Protein AF-A0AAN8I8G7-F1 (afdb_monomer_lite)

Sequence (115 aa):
TDGCEEASLLVRFHEYWPFTSTVVIHYYVKDGQRISYDSHLVTADVEKWLEHDFKLKAEPGVHEVCVQMSGRPEIRHRVCRVVVDRMQCPFPQSSTSTSMVPAVICLVLLSFLLR

Radiu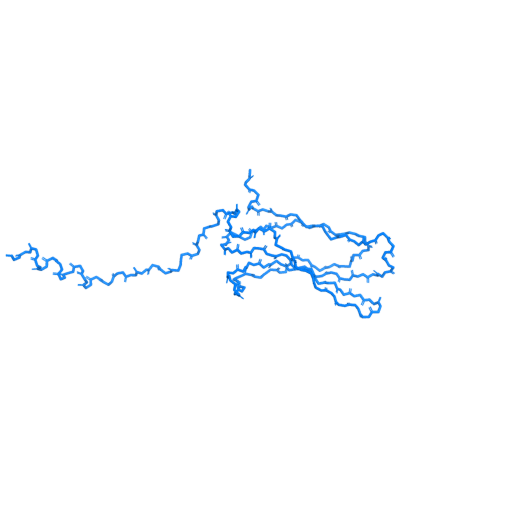s of gyration: 23.24 Å; chains: 1; bounding box: 60×26×70 Å

Organism: Trichostrongylus colubriformis (NCBI:txid6319)

Foldseek 3Di:
DLLQWKDKDKDFDDPPPPWFKWKWKKKFFDDPPDTPDIDTQDIDGDDGMDMGMDTHDLEAGFIKMKMWIATPVGDTDIDMDTPDHRPSDPRDYPDDDDPPPPCVVVVVVVVVVVD

pLDDT: mean 81.77, std 15.23, range [43.88, 97.44]

Secondary structure (DSSP, 8-state):
--S-SEEEEEEE--TT--S-EEEEEEEEEEETTEEEEEEEEEEEEESSEEEEEEEPPS-SSEEEEEEEEEETTTEEEEEEEEEE-TTTS-PPP---------THHHHHHHHHH--

Structure (mmCIF, N/CA/C/O backbone):
data_AF-A0AAN8I8G7-F1
#
_entry.id   AF-A0AAN8I8G7-F1
#
loop_
_atom_site.group_PDB
_atom_site.id
_atom_site.type_symbol
_atom_site.label_atom_id
_atom_site.label_alt_id
_atom_site.label_comp_id
_atom_site.label_asym_id
_atom_site.label_entity_id
_atom_site.label_seq_id
_atom_site.pdbx_PDB_ins_code
_atom_site.Cartn_x
_atom_site.Cartn_y
_atom_site.Cartn_z
_atom_site.occupancy
_atom_site.B_iso_or_equiv
_atom_site.auth_seq_id
_atom_site.auth_comp_id
_atom_site.auth_asym_id
_atom_site.auth_atom_id
_atom_site.pdbx_PDB_model_num
ATOM 1 N N . THR A 1 1 ? 7.952 -0.996 20.732 1.00 52.59 1 THR A N 1
ATOM 2 C CA . THR A 1 1 ? 6.874 -0.628 19.803 1.00 52.59 1 THR A CA 1
ATOM 3 C C . THR A 1 1 ? 6.142 -1.899 19.442 1.00 52.59 1 THR A C 1
ATOM 5 O O . THR A 1 1 ? 6.769 -2.929 19.247 1.00 52.59 1 THR A O 1
ATOM 8 N N . ASP A 1 2 ? 4.822 -1.860 19.474 1.00 66.75 2 ASP A N 1
ATOM 9 C CA . ASP A 1 2 ? 3.888 -2.956 19.179 1.00 66.75 2 ASP A CA 1
ATOM 10 C C . ASP A 1 2 ? 3.708 -3.214 17.668 1.00 66.75 2 ASP A C 1
ATOM 12 O O . ASP A 1 2 ? 2.926 -4.072 17.277 1.00 66.75 2 ASP A O 1
ATOM 16 N N . GLY A 1 3 ? 4.468 -2.513 16.815 1.00 74.31 3 GLY A N 1
ATOM 17 C CA . GLY A 1 3 ? 4.416 -2.668 15.356 1.00 74.31 3 GLY A CA 1
ATOM 18 C C . GLY A 1 3 ? 3.189 -2.017 14.712 1.00 74.31 3 GLY A C 1
ATOM 19 O O . GLY A 1 3 ? 2.884 -2.303 13.562 1.00 74.31 3 GLY A O 1
ATOM 20 N N . CYS A 1 4 ? 2.484 -1.150 15.447 1.00 85.81 4 CYS A N 1
ATOM 21 C CA . CYS A 1 4 ? 1.209 -0.558 15.035 1.00 85.81 4 CYS A CA 1
ATOM 22 C C . CYS A 1 4 ? 1.315 0.902 14.566 1.00 85.81 4 CYS A C 1
ATOM 24 O O . CYS A 1 4 ? 0.301 1.527 14.263 1.00 85.81 4 CYS A O 1
ATOM 26 N N . GLU A 1 5 ? 2.525 1.458 14.513 1.00 89.69 5 GLU A N 1
ATOM 27 C CA . GLU A 1 5 ? 2.768 2.861 14.149 1.00 89.69 5 GLU A CA 1
ATOM 28 C C . GLU A 1 5 ? 3.219 3.016 12.693 1.00 89.69 5 GLU A C 1
ATOM 30 O O . GLU A 1 5 ? 2.832 3.965 12.007 1.00 89.69 5 GLU A O 1
ATOM 35 N N . GLU A 1 6 ? 4.015 2.069 12.207 1.00 92.25 6 GLU A N 1
ATOM 36 C CA . GLU A 1 6 ? 4.654 2.114 10.898 1.00 92.25 6 GLU A CA 1
ATOM 37 C C . GLU A 1 6 ? 4.771 0.718 10.297 1.00 92.25 6 GLU A C 1
ATOM 39 O O . GLU A 1 6 ? 4.795 -0.289 11.007 1.00 92.25 6 GLU A O 1
ATOM 44 N N . ALA A 1 7 ? 4.833 0.674 8.973 1.00 92.00 7 ALA A N 1
ATOM 45 C CA . ALA A 1 7 ? 5.093 -0.532 8.215 1.00 92.00 7 ALA A CA 1
ATOM 46 C C . ALA A 1 7 ? 6.002 -0.207 7.027 1.00 92.00 7 ALA A C 1
ATOM 48 O O . ALA A 1 7 ? 5.922 0.871 6.433 1.00 92.00 7 ALA A O 1
ATOM 49 N N . SER A 1 8 ? 6.825 -1.184 6.663 1.00 91.81 8 SER A N 1
ATOM 50 C CA . SER A 1 8 ? 7.697 -1.129 5.493 1.00 91.81 8 SER A CA 1
ATOM 51 C C . SER A 1 8 ? 7.160 -2.064 4.421 1.00 91.81 8 SER A C 1
ATOM 53 O O . SER A 1 8 ? 6.741 -3.191 4.705 1.00 91.81 8 SER A O 1
ATOM 55 N N . LEU A 1 9 ? 7.179 -1.610 3.172 1.00 91.62 9 LEU A N 1
ATOM 56 C CA . LEU A 1 9 ? 6.838 -2.434 2.018 1.00 91.62 9 LEU A CA 1
ATOM 57 C C . LEU A 1 9 ? 8.052 -2.603 1.110 1.00 91.62 9 LEU A C 1
ATOM 59 O O . LEU A 1 9 ? 8.786 -1.650 0.866 1.00 91.62 9 LEU A O 1
ATOM 63 N N . LEU A 1 10 ? 8.212 -3.808 0.561 1.00 91.38 10 LEU A N 1
ATOM 64 C CA . LEU A 1 10 ? 9.203 -4.118 -0.463 1.00 91.38 10 LEU A CA 1
ATOM 65 C C . LEU A 1 10 ? 8.500 -4.699 -1.690 1.00 91.38 10 LEU A C 1
ATOM 67 O O . LEU A 1 10 ? 7.975 -5.814 -1.660 1.00 91.38 10 LEU A O 1
ATOM 71 N N . VAL A 1 11 ? 8.522 -3.955 -2.792 1.00 88.38 11 VAL A N 1
ATOM 72 C CA . VAL A 1 11 ? 8.134 -4.453 -4.112 1.00 88.38 11 VAL A CA 1
ATOM 73 C C . VAL A 1 11 ? 9.401 -4.875 -4.829 1.00 88.38 11 VAL A C 1
ATOM 75 O O . VAL A 1 11 ? 10.270 -4.049 -5.083 1.00 88.38 11 VAL A O 1
ATOM 78 N N . ARG A 1 12 ? 9.518 -6.159 -5.168 1.00 88.75 12 ARG A N 1
ATOM 79 C CA . ARG A 1 12 ? 10.674 -6.702 -5.885 1.00 88.75 12 ARG A CA 1
ATOM 80 C C . ARG A 1 12 ? 10.222 -7.395 -7.161 1.00 88.75 12 ARG A C 1
ATOM 82 O O . ARG A 1 12 ? 9.379 -8.290 -7.118 1.00 88.75 12 ARG A O 1
ATOM 89 N N . PHE A 1 13 ? 10.823 -7.005 -8.276 1.00 83.75 13 PHE A N 1
ATOM 90 C CA . PHE A 1 13 ? 10.669 -7.693 -9.548 1.00 83.75 13 PHE A CA 1
ATOM 91 C C . PHE A 1 13 ? 11.604 -8.893 -9.638 1.00 83.75 13 PHE A C 1
ATOM 93 O O . PHE A 1 13 ? 12.640 -8.965 -8.968 1.00 83.75 13 PHE A O 1
ATOM 100 N N . HIS A 1 14 ? 11.220 -9.859 -10.470 1.00 84.69 14 HIS A N 1
ATOM 101 C CA . HIS A 1 14 ? 12.097 -10.973 -10.801 1.00 84.69 14 HIS A CA 1
ATOM 102 C C . HIS A 1 14 ? 13.382 -10.442 -11.454 1.00 84.69 14 HIS A C 1
ATOM 104 O O . HIS A 1 14 ? 13.332 -9.475 -12.207 1.00 84.69 14 HIS A O 1
ATOM 110 N N . GLU A 1 15 ? 14.526 -11.082 -11.205 1.00 81.06 15 GLU A N 1
ATOM 111 C CA . GLU A 1 15 ? 15.836 -10.612 -11.691 1.00 81.06 15 GLU A CA 1
ATOM 112 C C . GLU A 1 15 ? 15.897 -10.446 -13.219 1.00 81.06 15 GLU A C 1
ATOM 114 O O . GLU A 1 15 ? 16.557 -9.547 -13.729 1.00 81.06 15 GLU A O 1
ATOM 119 N N . TYR A 1 16 ? 15.152 -11.283 -13.939 1.00 82.44 16 TYR A N 1
ATOM 120 C CA . TYR A 1 16 ? 15.047 -11.266 -15.401 1.00 82.44 16 TYR A CA 1
ATOM 121 C C . TYR A 1 16 ? 13.832 -10.498 -15.933 1.00 82.44 16 TYR A C 1
ATOM 123 O O . TYR A 1 16 ? 13.420 -10.740 -17.065 1.00 82.44 16 TYR A O 1
ATOM 131 N N . TRP A 1 17 ? 13.202 -9.635 -15.131 1.00 81.75 17 TRP A N 1
ATOM 132 C CA . TRP A 1 17 ? 12.053 -8.853 -15.581 1.00 81.75 17 TRP A CA 1
ATOM 133 C C . TRP A 1 17 ? 12.486 -7.865 -16.679 1.00 81.75 17 TRP A C 1
ATOM 135 O O . TRP A 1 17 ? 13.270 -6.958 -16.404 1.00 81.75 17 TRP A O 1
ATOM 145 N N . PRO A 1 18 ? 12.021 -8.028 -17.932 1.00 76.12 18 PRO A N 1
ATOM 146 C CA . PRO A 1 18 ? 12.617 -7.327 -19.068 1.00 76.12 18 PRO A CA 1
ATOM 147 C C . PRO A 1 18 ? 11.958 -5.970 -19.358 1.00 76.12 18 PRO A C 1
ATOM 149 O O . PRO A 1 18 ? 12.341 -5.302 -20.316 1.00 76.12 18 PRO A O 1
ATOM 152 N N . PHE A 1 19 ? 10.945 -5.570 -18.580 1.00 78.75 19 PHE A N 1
ATOM 153 C CA . PHE A 1 19 ? 10.105 -4.408 -18.868 1.00 78.75 19 PHE A CA 1
ATOM 154 C C . PHE A 1 19 ? 10.209 -3.343 -17.776 1.00 78.75 19 PHE A C 1
ATOM 156 O O . PHE A 1 19 ? 10.042 -3.638 -16.595 1.00 78.75 19 PHE A O 1
ATOM 163 N N . THR A 1 20 ? 10.353 -2.075 -18.161 1.00 79.25 20 THR A N 1
ATOM 164 C CA . THR A 1 20 ? 10.096 -0.965 -17.234 1.00 79.25 20 THR A CA 1
ATOM 165 C C . THR A 1 20 ? 8.637 -1.024 -16.793 1.00 79.25 20 THR A C 1
ATOM 167 O O . THR A 1 20 ? 7.731 -1.134 -17.624 1.00 79.25 20 THR A O 1
ATOM 170 N N . SER A 1 21 ? 8.406 -1.012 -15.483 1.00 87.81 21 SER A N 1
ATOM 171 C CA . SER A 1 21 ? 7.070 -1.123 -14.903 1.00 87.81 21 SER A CA 1
ATOM 172 C C . SER A 1 21 ? 6.810 0.032 -13.958 1.00 87.81 21 SER A C 1
ATOM 174 O O . SER A 1 21 ? 7.593 0.290 -13.048 1.00 87.81 21 SER A O 1
ATOM 176 N N . THR A 1 22 ? 5.688 0.705 -14.164 1.00 91.94 22 THR A N 1
ATOM 177 C CA . THR A 1 22 ? 5.186 1.721 -13.249 1.00 91.94 22 THR A CA 1
ATOM 178 C C . THR A 1 22 ? 4.350 1.025 -12.189 1.00 91.94 22 THR A C 1
ATOM 180 O O . THR A 1 22 ? 3.390 0.317 -12.512 1.00 91.94 22 THR A O 1
ATOM 183 N N . VAL A 1 23 ? 4.696 1.226 -10.923 1.00 93.38 23 VAL A N 1
ATOM 184 C CA . VAL A 1 23 ? 3.909 0.759 -9.784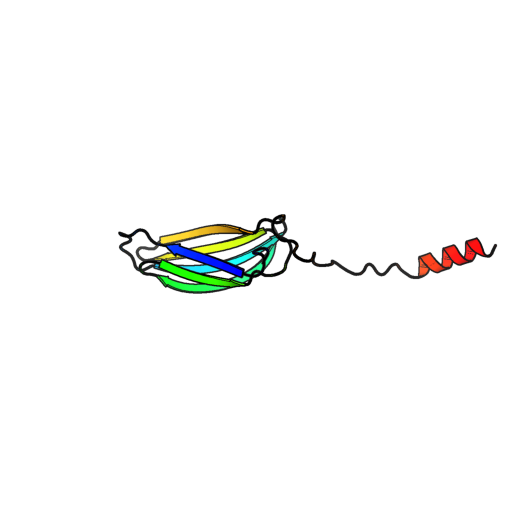 1.00 93.38 23 VAL A CA 1
ATOM 185 C C . VAL A 1 23 ? 3.210 1.932 -9.118 1.00 93.38 23 VAL A C 1
ATOM 187 O O . VAL A 1 23 ? 3.788 3.002 -8.940 1.00 93.38 23 VAL A O 1
ATOM 190 N N . VAL A 1 24 ? 1.959 1.710 -8.739 1.00 95.31 24 VAL A N 1
ATOM 191 C CA . VAL A 1 24 ? 1.144 2.622 -7.941 1.00 95.31 24 VAL A CA 1
ATOM 192 C C . VAL A 1 24 ? 0.722 1.867 -6.695 1.00 95.31 24 VAL A C 1
ATOM 194 O O . VAL A 1 24 ? 0.156 0.778 -6.793 1.00 95.31 24 VAL A O 1
ATOM 197 N N . ILE A 1 25 ? 1.007 2.421 -5.524 1.00 96.31 25 ILE A N 1
ATOM 198 C CA . ILE A 1 25 ? 0.753 1.763 -4.246 1.00 96.31 25 ILE A CA 1
ATOM 199 C C . ILE A 1 25 ? -0.261 2.573 -3.455 1.00 96.31 25 ILE A C 1
ATOM 201 O O . ILE A 1 25 ? -0.090 3.774 -3.248 1.00 96.31 25 ILE A O 1
ATOM 205 N N . HIS A 1 26 ? -1.305 1.887 -3.002 1.00 97.44 26 HIS A N 1
ATOM 206 C CA . HIS A 1 26 ? -2.331 2.429 -2.124 1.00 97.44 26 HIS A CA 1
ATOM 207 C C . HIS A 1 26 ? -2.389 1.649 -0.820 1.00 97.44 26 HIS A C 1
ATOM 209 O O . HIS A 1 26 ? -2.253 0.425 -0.807 1.00 97.44 26 HIS A O 1
ATOM 215 N N . TYR A 1 27 ? -2.662 2.369 0.254 1.00 97.38 27 TYR A N 1
ATOM 216 C CA . TYR A 1 27 ? -2.950 1.842 1.572 1.00 97.38 27 TYR A CA 1
ATOM 217 C C . TYR A 1 27 ? -4.422 2.076 1.909 1.00 97.38 27 TYR A C 1
ATOM 219 O O . TYR A 1 27 ? -4.947 3.175 1.738 1.00 97.38 27 TYR A O 1
ATOM 227 N N . TYR A 1 28 ? -5.080 1.029 2.395 1.00 96.94 28 TYR A N 1
ATOM 228 C CA . TYR A 1 28 ? -6.484 1.026 2.765 1.00 96.94 28 TYR A CA 1
ATOM 229 C C . TYR A 1 28 ? -6.672 0.542 4.197 1.00 96.94 28 TYR A C 1
ATOM 231 O O . TYR A 1 28 ? -6.015 -0.404 4.631 1.00 96.94 28 TYR A O 1
ATOM 239 N N . VAL A 1 29 ? -7.662 1.111 4.882 1.00 95.44 29 VAL A N 1
ATOM 240 C CA . VAL A 1 29 ? -8.267 0.497 6.071 1.00 95.44 29 VAL A CA 1
ATOM 241 C C . VAL A 1 29 ? -9.689 0.091 5.718 1.00 95.44 29 VAL A C 1
ATOM 243 O O . VAL A 1 29 ? -10.456 0.879 5.154 1.00 95.44 29 VAL A O 1
ATOM 246 N N . LYS A 1 30 ? -10.030 -1.165 6.002 1.00 94.69 30 LYS A N 1
ATOM 247 C CA . LYS A 1 30 ? -11.341 -1.751 5.728 1.00 94.69 30 LYS A CA 1
ATOM 248 C C . LYS A 1 30 ? -12.024 -2.181 7.017 1.00 94.69 30 LYS A C 1
ATOM 250 O O . LYS A 1 30 ? -11.445 -2.914 7.813 1.00 94.69 30 LYS A O 1
ATOM 255 N N . ASP A 1 31 ? -13.292 -1.819 7.168 1.00 89.88 31 ASP A N 1
ATOM 256 C CA . ASP A 1 31 ? -14.182 -2.401 8.172 1.00 89.88 31 ASP A CA 1
ATOM 257 C C . ASP A 1 31 ? -15.271 -3.214 7.462 1.00 89.88 31 ASP A C 1
ATOM 259 O O . ASP A 1 31 ? -16.179 -2.676 6.818 1.00 89.88 31 ASP A O 1
ATOM 263 N N . GLY A 1 32 ? -15.118 -4.539 7.490 1.00 87.25 32 GLY A N 1
ATOM 264 C CA . GLY A 1 32 ? -15.925 -5.450 6.681 1.00 87.25 32 GLY A CA 1
ATOM 265 C C . GLY A 1 32 ? -15.711 -5.205 5.185 1.00 87.25 32 GLY A C 1
ATOM 266 O O . GLY A 1 32 ? -14.602 -5.349 4.677 1.00 87.25 32 GLY A O 1
ATOM 267 N N . GLN A 1 33 ? -16.779 -4.840 4.470 1.00 89.00 33 GLN A N 1
ATOM 268 C CA . GLN A 1 33 ? -16.716 -4.526 3.034 1.00 89.00 33 GLN A CA 1
ATOM 269 C C . GLN A 1 33 ? -16.487 -3.037 2.737 1.00 89.00 33 GLN A C 1
ATOM 271 O O . GLN A 1 33 ? -16.298 -2.666 1.578 1.00 89.00 33 GLN A O 1
ATOM 276 N N . ARG A 1 34 ? -16.507 -2.168 3.756 1.00 93.31 34 ARG A N 1
ATOM 277 C CA . ARG A 1 34 ? -16.376 -0.721 3.575 1.00 93.31 34 ARG A CA 1
ATOM 278 C C . ARG A 1 34 ? -14.919 -0.298 3.716 1.00 93.31 34 ARG A C 1
ATOM 280 O O . ARG A 1 34 ? -14.276 -0.626 4.706 1.00 93.31 34 ARG A O 1
ATOM 287 N N . ILE A 1 35 ? -14.428 0.492 2.765 1.00 94.56 35 ILE A N 1
ATOM 288 C CA . ILE A 1 35 ? -13.161 1.216 2.909 1.00 94.56 35 ILE A CA 1
ATOM 289 C C . ILE A 1 35 ? -13.425 2.421 3.823 1.00 94.56 35 ILE A C 1
ATOM 291 O O . ILE A 1 35 ? -14.226 3.294 3.478 1.00 94.56 35 ILE A O 1
ATOM 295 N N . SER A 1 36 ? -12.818 2.442 5.009 1.00 93.81 36 SER A N 1
ATOM 296 C CA . SER A 1 36 ? -12.893 3.575 5.942 1.00 93.81 36 SER A CA 1
ATOM 297 C C . SER A 1 36 ? -11.827 4.627 5.648 1.00 93.81 36 SER A C 1
ATOM 299 O O . SER A 1 36 ? -12.086 5.810 5.853 1.00 93.81 36 SER A O 1
ATOM 301 N N . TYR A 1 37 ? -10.681 4.200 5.111 1.00 95.31 37 TYR A N 1
ATOM 302 C CA . TYR A 1 37 ? -9.540 5.049 4.786 1.00 95.31 37 TYR A CA 1
ATOM 303 C C . TYR A 1 37 ? -8.848 4.581 3.498 1.00 95.31 37 TYR A C 1
ATOM 305 O O . TYR A 1 37 ? -8.733 3.377 3.262 1.00 95.31 37 TYR A O 1
ATOM 313 N N . ASP A 1 38 ? -8.380 5.536 2.691 1.00 96.44 38 ASP A N 1
ATOM 314 C CA . ASP A 1 38 ? -7.588 5.338 1.469 1.00 96.44 38 ASP A CA 1
ATOM 315 C C . ASP A 1 38 ? -6.481 6.395 1.429 1.00 96.44 38 ASP A C 1
ATOM 317 O O . ASP A 1 38 ? -6.735 7.587 1.628 1.00 96.44 38 ASP A O 1
ATOM 321 N N . SER A 1 39 ? -5.254 5.953 1.179 1.00 97.06 39 SER A N 1
ATOM 322 C CA . SER A 1 39 ? -4.100 6.810 0.977 1.00 97.06 39 SER A CA 1
ATOM 323 C C . SER A 1 39 ? -3.248 6.296 -0.174 1.00 97.06 39 SER A C 1
ATOM 325 O O . SER A 1 39 ? -2.833 5.137 -0.203 1.00 97.06 39 SER A O 1
ATOM 327 N N . HIS A 1 40 ? -2.952 7.186 -1.117 1.00 96.94 40 HIS A N 1
ATOM 328 C CA . HIS A 1 40 ? -1.893 6.964 -2.093 1.00 96.94 40 HIS A CA 1
ATOM 329 C C . HIS A 1 40 ? -0.535 7.091 -1.394 1.00 96.94 40 HIS A C 1
ATOM 331 O O . HIS A 1 40 ? -0.275 8.100 -0.740 1.00 96.94 40 HIS A O 1
ATOM 337 N N . LEU A 1 41 ? 0.305 6.063 -1.522 1.00 95.94 41 LEU A N 1
ATOM 338 C CA . LEU A 1 41 ? 1.634 6.035 -0.911 1.00 95.94 41 LEU A CA 1
ATOM 339 C C . LEU A 1 41 ? 2.711 6.478 -1.901 1.00 95.94 41 LEU A C 1
ATOM 341 O O . LEU A 1 41 ? 3.497 7.380 -1.623 1.00 95.94 41 LEU A O 1
ATOM 345 N N . VAL A 1 42 ? 2.760 5.834 -3.070 1.00 94.75 42 VAL A N 1
ATOM 346 C CA . VAL A 1 42 ? 3.825 6.070 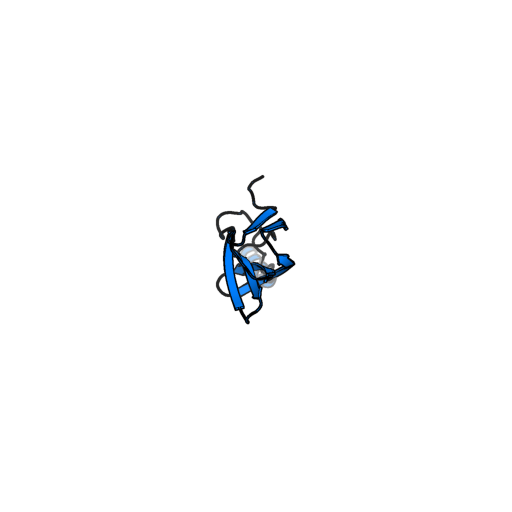-4.049 1.00 94.75 42 VAL A CA 1
ATOM 347 C C . VAL A 1 42 ? 3.377 5.719 -5.464 1.00 94.75 42 VAL A C 1
ATOM 349 O O . VAL A 1 42 ? 2.612 4.778 -5.684 1.00 94.75 42 VAL A O 1
ATOM 352 N N . THR A 1 43 ? 3.885 6.483 -6.429 1.00 94.50 43 THR A N 1
ATOM 353 C CA . THR A 1 43 ? 3.900 6.134 -7.851 1.00 94.50 43 THR A CA 1
ATOM 354 C C . THR A 1 43 ? 5.342 6.215 -8.321 1.00 94.50 43 THR A C 1
ATOM 356 O O . THR A 1 43 ? 5.961 7.268 -8.180 1.00 94.50 43 THR A O 1
ATOM 359 N N . ALA A 1 44 ? 5.882 5.125 -8.859 1.00 91.44 44 ALA A N 1
ATOM 360 C CA . ALA A 1 44 ? 7.268 5.086 -9.309 1.00 91.44 44 ALA A CA 1
ATOM 361 C C . ALA A 1 44 ? 7.456 4.124 -10.481 1.00 91.44 44 ALA A C 1
ATOM 363 O O . ALA A 1 44 ? 6.804 3.081 -10.552 1.00 91.44 44 ALA A O 1
ATOM 364 N N . ASP A 1 45 ? 8.395 4.456 -11.362 1.00 89.06 45 ASP A N 1
ATOM 365 C CA . ASP A 1 45 ? 8.956 3.500 -12.309 1.00 89.06 45 ASP A CA 1
ATOM 366 C C . ASP A 1 45 ? 10.020 2.672 -11.592 1.00 89.06 45 ASP A C 1
ATOM 368 O O . ASP A 1 45 ? 10.925 3.211 -10.955 1.00 89.06 45 ASP A O 1
ATOM 372 N N . VAL A 1 46 ? 9.887 1.350 -11.655 1.00 83.31 46 VAL A N 1
ATOM 373 C CA . VAL A 1 46 ? 10.725 0.428 -10.891 1.00 83.31 46 VAL A CA 1
ATOM 374 C C . VAL A 1 46 ? 11.407 -0.540 -11.840 1.00 83.31 46 VAL A C 1
ATOM 376 O O . VAL A 1 46 ? 10.759 -1.266 -12.592 1.00 83.31 46 VAL A O 1
ATOM 379 N N . GLU A 1 47 ? 12.736 -0.564 -11.771 1.00 74.94 47 GLU A N 1
ATOM 380 C CA . GLU A 1 47 ? 13.558 -1.475 -12.571 1.00 74.94 47 GLU A CA 1
ATOM 381 C C . GLU A 1 47 ? 13.865 -2.786 -11.839 1.00 74.94 47 GLU A C 1
ATOM 383 O O . GLU A 1 47 ? 13.922 -3.843 -12.459 1.00 74.94 47 GLU A O 1
ATOM 388 N N . LYS A 1 48 ? 14.068 -2.739 -10.514 1.00 77.81 48 LYS A N 1
ATOM 389 C CA . LYS A 1 48 ? 14.452 -3.918 -9.715 1.00 77.81 48 LYS A CA 1
ATOM 390 C C . LYS A 1 48 ? 13.627 -4.055 -8.448 1.00 77.81 48 LYS A C 1
ATOM 392 O O . LYS A 1 48 ? 12.958 -5.069 -8.248 1.00 77.81 48 LYS A O 1
ATOM 397 N N . TRP A 1 49 ? 13.680 -3.050 -7.584 1.00 86.62 49 TRP A N 1
ATOM 398 C CA . TRP A 1 49 ? 12.929 -3.040 -6.340 1.00 86.62 49 TRP A CA 1
ATOM 399 C C . TRP A 1 49 ? 12.580 -1.616 -5.916 1.00 86.62 49 TRP A C 1
ATOM 401 O O . TRP A 1 49 ? 13.233 -0.660 -6.328 1.00 86.62 49 TRP A O 1
ATOM 411 N N . LEU A 1 50 ? 11.531 -1.510 -5.111 1.00 90.19 50 LEU A N 1
ATOM 412 C CA . LEU A 1 50 ? 11.067 -0.295 -4.464 1.00 90.19 50 LEU A CA 1
ATOM 413 C C . LEU A 1 50 ? 10.777 -0.629 -3.006 1.00 90.19 50 LEU A C 1
ATOM 415 O O . LEU A 1 50 ? 9.982 -1.528 -2.725 1.00 90.19 50 LEU A O 1
ATOM 419 N N . GLU A 1 51 ? 11.412 0.103 -2.104 1.00 93.44 51 GLU A N 1
ATOM 420 C CA . GLU A 1 51 ? 11.125 0.072 -0.675 1.00 93.44 51 GLU A CA 1
ATOM 421 C C . GLU A 1 51 ? 10.476 1.387 -0.270 1.00 93.44 51 GLU A C 1
ATOM 423 O O . GLU A 1 51 ? 10.828 2.452 -0.786 1.00 93.44 51 GLU A O 1
ATOM 428 N N . HIS A 1 52 ? 9.487 1.304 0.611 1.00 93.62 52 HIS A N 1
ATOM 429 C CA . HIS A 1 52 ? 8.787 2.478 1.096 1.00 93.62 52 HIS A CA 1
ATOM 430 C C . HIS A 1 52 ? 8.262 2.248 2.511 1.00 93.62 52 HIS A C 1
ATOM 432 O O . HIS A 1 52 ? 7.528 1.290 2.768 1.00 93.62 52 HIS A O 1
ATOM 438 N N . ASP A 1 53 ? 8.609 3.163 3.406 1.00 94.50 53 ASP A N 1
ATOM 439 C CA . ASP A 1 53 ? 8.093 3.196 4.767 1.00 94.50 53 ASP A CA 1
ATOM 440 C C . ASP A 1 53 ? 6.891 4.130 4.837 1.00 94.50 53 ASP A C 1
ATOM 442 O O . ASP A 1 53 ? 6.895 5.226 4.269 1.00 94.50 53 ASP A O 1
ATOM 446 N N . PHE A 1 54 ? 5.857 3.709 5.554 1.00 94.44 54 PHE A N 1
ATOM 447 C CA . PHE A 1 54 ? 4.656 4.508 5.738 1.00 94.44 54 PHE A CA 1
ATOM 448 C C . PHE A 1 54 ? 4.076 4.321 7.136 1.00 94.44 54 PHE A C 1
ATOM 450 O O . PHE A 1 54 ? 4.278 3.307 7.804 1.00 94.44 54 PHE A O 1
ATOM 457 N N . LYS A 1 55 ? 3.329 5.332 7.582 1.00 94.06 55 LYS A N 1
ATOM 458 C CA . LYS A 1 55 ? 2.663 5.306 8.884 1.00 94.06 55 LYS A CA 1
ATOM 459 C C . LYS A 1 55 ? 1.317 4.611 8.779 1.00 94.06 55 LYS A C 1
ATOM 461 O O . LYS A 1 55 ? 0.532 4.906 7.877 1.00 94.06 55 LYS A O 1
ATOM 466 N N . LEU A 1 56 ? 1.033 3.747 9.744 1.00 93.62 56 LEU A N 1
ATOM 467 C CA . LEU A 1 56 ? -0.271 3.120 9.874 1.00 93.62 56 LEU A CA 1
ATOM 468 C C . LEU A 1 56 ? -1.270 4.135 10.430 1.00 93.62 56 LEU A C 1
ATOM 470 O O . LEU A 1 56 ? -0.990 4.901 11.356 1.00 93.62 56 LEU A O 1
ATOM 474 N N . LYS A 1 57 ? -2.468 4.157 9.853 1.00 93.06 57 LYS A N 1
ATOM 475 C CA . LYS A 1 57 ? -3.560 4.979 10.360 1.00 93.06 57 LYS A CA 1
ATOM 476 C C . LYS A 1 57 ? -4.106 4.329 11.626 1.00 93.06 57 LYS A C 1
ATOM 478 O O . LYS A 1 57 ? -4.510 3.179 11.582 1.00 93.06 57 LYS A O 1
ATOM 483 N N . ALA A 1 58 ? -4.191 5.063 12.734 1.00 90.06 58 ALA A N 1
ATOM 484 C CA . ALA A 1 58 ? -4.740 4.545 13.990 1.00 90.06 58 ALA A CA 1
ATOM 485 C C . ALA A 1 58 ? -6.277 4.373 13.951 1.00 90.06 58 ALA A C 1
ATOM 487 O O . ALA A 1 58 ? -7.007 5.044 14.677 1.00 90.06 58 ALA A O 1
ATOM 488 N N . GLU A 1 59 ? -6.766 3.503 13.070 1.00 89.19 59 GLU A N 1
ATOM 489 C CA . GLU A 1 59 ? -8.175 3.179 12.865 1.00 89.19 59 GLU A CA 1
ATOM 490 C C . GLU A 1 59 ? -8.401 1.662 12.953 1.00 89.19 59 GLU A C 1
ATOM 492 O O . GLU A 1 59 ? -7.577 0.878 12.466 1.00 89.19 59 GLU A O 1
ATOM 497 N N . PRO A 1 60 ? -9.519 1.225 13.561 1.00 88.56 60 PRO A N 1
ATOM 498 C CA . PRO A 1 60 ? -9.855 -0.185 13.649 1.00 88.56 60 PRO A CA 1
ATOM 499 C C . PRO A 1 60 ? -10.228 -0.718 12.262 1.00 88.56 60 PRO A C 1
ATOM 501 O O . PRO A 1 60 ? -10.957 -0.076 11.509 1.00 88.56 60 PRO A O 1
ATOM 504 N N . GLY A 1 61 ? -9.775 -1.927 11.944 1.00 90.75 61 GLY A N 1
ATOM 505 C CA . GLY A 1 61 ? -10.092 -2.575 10.676 1.00 90.75 61 GLY A CA 1
ATOM 506 C C . GLY A 1 61 ? -8.970 -3.478 10.193 1.00 90.75 61 GLY A C 1
ATOM 507 O O . GLY A 1 61 ? -7.976 -3.682 10.884 1.00 90.75 61 GLY A O 1
ATOM 508 N N . VAL A 1 62 ? -9.148 -4.015 8.992 1.00 93.62 62 VAL A N 1
ATOM 509 C CA . VAL A 1 62 ? -8.103 -4.719 8.252 1.00 93.62 62 VAL A CA 1
ATOM 510 C C . VAL A 1 62 ? -7.336 -3.689 7.439 1.00 93.62 62 VAL A C 1
ATOM 512 O O . VAL A 1 62 ? -7.917 -2.951 6.642 1.00 93.62 62 VAL A O 1
ATOM 515 N N . HIS A 1 63 ? -6.031 -3.632 7.654 1.00 94.81 63 HIS A N 1
ATOM 516 C CA . HIS A 1 63 ? -5.134 -2.730 6.950 1.00 94.81 63 HIS A CA 1
ATOM 517 C C . HIS A 1 63 ? -4.522 -3.474 5.776 1.00 94.81 63 HIS A C 1
ATOM 519 O O . HIS A 1 63 ? -3.867 -4.502 5.953 1.00 94.81 63 HIS A O 1
ATOM 525 N N . GLU A 1 64 ? -4.727 -2.957 4.572 1.00 95.81 64 GLU A N 1
ATOM 526 C CA . GLU A 1 64 ? -4.265 -3.578 3.337 1.00 95.81 64 GLU A CA 1
ATOM 527 C C . GLU A 1 64 ? -3.428 -2.610 2.514 1.00 95.81 64 GLU A C 1
ATOM 529 O O . GLU A 1 64 ? -3.781 -1.447 2.343 1.00 95.81 64 GLU A O 1
ATOM 534 N N . VAL A 1 65 ? -2.355 -3.124 1.922 1.00 96.69 65 VAL A N 1
ATOM 535 C CA . VAL A 1 65 ? -1.595 -2.429 0.885 1.00 96.69 65 VAL A CA 1
ATOM 536 C C . VAL A 1 65 ? -1.892 -3.096 -0.446 1.00 96.69 65 VAL A C 1
ATOM 538 O O . VAL A 1 65 ? -1.740 -4.310 -0.592 1.00 96.69 65 VAL A O 1
ATOM 541 N N . CYS A 1 66 ? -2.308 -2.307 -1.429 1.00 95.50 66 CYS A N 1
ATOM 542 C CA . CYS A 1 66 ? -2.505 -2.747 -2.799 1.00 95.50 66 CYS A CA 1
ATOM 543 C C . CYS A 1 66 ? -1.468 -2.110 -3.715 1.00 95.50 66 CYS A C 1
ATOM 545 O O . CYS A 1 66 ? -1.342 -0.891 -3.773 1.00 95.50 66 CYS A O 1
ATOM 547 N N . VAL A 1 67 ? -0.795 -2.946 -4.495 1.00 94.69 67 VAL A N 1
ATOM 548 C CA . VAL A 1 67 ? 0.135 -2.539 -5.543 1.00 94.69 67 VAL A CA 1
ATOM 549 C C . VAL A 1 67 ? -0.531 -2.783 -6.887 1.00 94.69 67 VAL A C 1
ATOM 551 O O . VAL A 1 67 ? -0.952 -3.901 -7.188 1.00 94.69 67 VAL A O 1
ATOM 554 N N . GLN A 1 68 ? -0.625 -1.737 -7.696 1.00 94.25 68 GLN A N 1
ATOM 555 C CA . GLN A 1 68 ? -1.025 -1.803 -9.090 1.00 94.25 68 GLN A CA 1
ATOM 556 C C . GLN A 1 68 ? 0.210 -1.613 -9.965 1.00 94.25 68 GLN A C 1
ATOM 558 O O . GLN A 1 68 ? 0.831 -0.557 -9.951 1.00 94.25 68 GLN A O 1
ATOM 563 N N . MET A 1 69 ? 0.552 -2.635 -10.737 1.00 91.06 69 MET A N 1
ATOM 564 C CA . MET A 1 69 ? 1.619 -2.594 -11.725 1.00 91.06 69 MET A CA 1
ATOM 565 C C . MET A 1 69 ? 1.029 -2.350 -13.112 1.00 91.06 69 MET A C 1
ATOM 567 O O . MET A 1 69 ? 0.076 -3.026 -13.513 1.00 91.06 69 MET A O 1
ATOM 571 N N . SER A 1 70 ? 1.650 -1.436 -13.853 1.00 90.12 70 SER A N 1
ATOM 572 C CA . SER A 1 70 ? 1.421 -1.232 -15.279 1.00 90.12 70 SER A CA 1
ATOM 573 C C . SER A 1 70 ? 2.728 -1.235 -16.071 1.00 90.12 70 SER A C 1
ATOM 575 O O . SER A 1 70 ? 3.739 -0.736 -15.588 1.00 90.12 70 SER A O 1
ATOM 577 N N . GLY A 1 71 ? 2.726 -1.804 -17.277 1.00 83.06 71 GLY A N 1
ATOM 578 C CA . GLY A 1 71 ? 3.916 -1.893 -18.131 1.00 83.06 71 GLY A CA 1
ATOM 579 C C . GLY A 1 71 ? 3.572 -2.018 -19.615 1.00 83.06 71 GLY A C 1
ATOM 580 O O . GLY A 1 71 ? 2.395 -2.105 -19.975 1.00 83.06 71 GLY A O 1
ATOM 581 N N . ARG A 1 72 ? 4.602 -2.001 -20.475 1.00 77.44 72 ARG A N 1
ATOM 582 C CA . ARG A 1 72 ? 4.491 -2.248 -21.926 1.00 77.44 72 ARG A CA 1
ATOM 583 C C . ARG A 1 72 ? 5.149 -3.590 -22.297 1.00 77.44 72 ARG A C 1
ATOM 585 O O . ARG A 1 72 ? 6.280 -3.793 -21.862 1.00 77.44 72 ARG A O 1
ATOM 592 N N . PRO A 1 73 ? 4.529 -4.453 -23.137 1.00 73.06 73 PRO A N 1
ATOM 593 C CA . PRO A 1 73 ? 3.163 -4.361 -23.689 1.00 73.06 73 PRO A CA 1
ATOM 594 C C . PRO A 1 73 ? 2.114 -4.322 -22.569 1.00 73.06 73 PRO A C 1
ATOM 596 O O . PRO A 1 73 ? 2.468 -4.619 -21.438 1.00 73.06 73 PRO A O 1
ATOM 599 N N . GLU A 1 74 ? 0.881 -3.881 -22.849 1.00 78.75 74 GLU A N 1
ATOM 600 C CA . GLU A 1 74 ? -0.106 -3.532 -21.811 1.00 78.75 74 GLU A CA 1
ATOM 601 C C . GLU A 1 74 ? -0.311 -4.661 -20.787 1.00 78.75 74 GLU A C 1
ATOM 603 O O . GLU A 1 74 ? -1.042 -5.622 -21.009 1.00 78.75 74 GLU A O 1
ATOM 608 N N . ILE A 1 75 ? 0.351 -4.515 -19.642 1.00 76.69 75 ILE A N 1
ATOM 609 C CA . ILE A 1 75 ? 0.217 -5.382 -18.479 1.00 76.69 75 ILE A CA 1
ATOM 610 C C . ILE A 1 75 ? -0.461 -4.539 -17.410 1.00 76.69 75 ILE A C 1
ATOM 612 O O . ILE A 1 75 ? -0.014 -3.428 -17.134 1.00 76.69 75 ILE A O 1
ATOM 616 N N . ARG A 1 76 ? -1.536 -5.052 -16.809 1.00 85.50 76 ARG A N 1
ATOM 617 C CA . ARG A 1 76 ? -2.184 -4.453 -15.638 1.00 85.50 76 ARG A CA 1
ATOM 618 C C . ARG A 1 76 ? -2.439 -5.540 -14.613 1.00 85.50 76 ARG A C 1
ATOM 620 O O . ARG A 1 76 ? -3.277 -6.412 -14.822 1.00 85.50 76 ARG A O 1
ATOM 627 N N . HIS A 1 77 ? -1.732 -5.467 -13.496 1.00 88.31 77 HIS A N 1
ATOM 628 C CA . HIS A 1 77 ? -1.925 -6.388 -12.384 1.00 88.31 77 HIS A CA 1
ATOM 629 C C . HIS A 1 77 ? -2.098 -5.615 -11.092 1.00 88.31 77 HIS A C 1
ATOM 631 O O . HIS A 1 77 ? -1.381 -4.653 -10.835 1.00 88.31 77 HIS A O 1
ATOM 637 N N . ARG A 1 78 ? -3.051 -6.055 -10.273 1.00 92.31 78 ARG A N 1
ATOM 638 C CA . ARG A 1 78 ? -3.268 -5.526 -8.932 1.00 92.31 78 ARG A CA 1
ATOM 639 C C . ARG A 1 78 ? -3.137 -6.661 -7.933 1.00 92.31 78 ARG A C 1
ATOM 641 O O . ARG A 1 78 ? -3.799 -7.685 -8.077 1.00 92.31 78 ARG A O 1
ATOM 648 N N . VAL A 1 79 ? -2.304 -6.463 -6.922 1.00 91.88 79 VAL A N 1
ATOM 649 C CA . VAL A 1 79 ? -2.107 -7.405 -5.818 1.00 91.88 79 VAL A CA 1
ATOM 650 C C . VAL A 1 79 ? -2.316 -6.649 -4.520 1.00 91.88 79 VAL A C 1
ATOM 652 O O . VAL A 1 79 ? -1.772 -5.562 -4.359 1.00 91.88 79 VAL A O 1
ATOM 655 N N . CYS A 1 80 ? -3.092 -7.215 -3.600 1.00 93.75 80 CYS A N 1
ATOM 656 C CA . CYS A 1 80 ? -3.300 -6.650 -2.272 1.00 93.75 80 CYS A CA 1
ATOM 657 C C . CYS A 1 80 ? -2.793 -7.619 -1.203 1.00 93.75 80 CYS A C 1
ATOM 659 O O . CYS A 1 80 ? -2.904 -8.839 -1.353 1.00 93.75 80 CYS A O 1
ATOM 661 N N . ARG A 1 81 ? -2.222 -7.075 -0.130 1.00 93.81 81 ARG A N 1
ATOM 662 C CA . ARG A 1 81 ? -1.738 -7.820 1.034 1.00 93.81 81 ARG A CA 1
ATOM 663 C C . ARG A 1 81 ? -2.222 -7.145 2.307 1.00 93.81 81 ARG A C 1
ATOM 665 O O . ARG A 1 81 ? -2.143 -5.926 2.421 1.00 93.81 81 ARG A O 1
ATOM 672 N N . VAL A 1 82 ? -2.694 -7.950 3.252 1.00 93.94 82 VAL A N 1
ATOM 673 C CA . VAL A 1 82 ? -2.993 -7.496 4.612 1.00 93.94 82 VAL A CA 1
ATOM 674 C C . VAL A 1 82 ? -1.667 -7.259 5.328 1.00 93.94 82 VAL A C 1
ATOM 676 O O . VAL A 1 82 ? -0.832 -8.162 5.368 1.00 93.94 82 VAL A O 1
ATOM 679 N N . VAL A 1 83 ? -1.473 -6.049 5.847 1.00 93.06 83 VAL A N 1
ATOM 680 C CA . VAL A 1 83 ? -0.304 -5.668 6.657 1.00 93.06 83 VAL A CA 1
ATOM 681 C C . VAL A 1 83 ? -0.606 -5.739 8.149 1.00 93.06 83 VAL A C 1
ATOM 683 O O . VAL A 1 83 ? 0.261 -6.143 8.913 1.00 93.06 83 VAL A O 1
ATOM 686 N N . VAL A 1 84 ? -1.839 -5.419 8.554 1.00 91.62 84 VAL A N 1
ATOM 687 C CA . VAL A 1 84 ? -2.310 -5.559 9.938 1.00 91.62 84 VAL A CA 1
ATOM 688 C C . VAL A 1 84 ? -3.730 -6.112 9.926 1.00 91.62 84 VAL A C 1
ATOM 690 O O . VAL A 1 84 ? -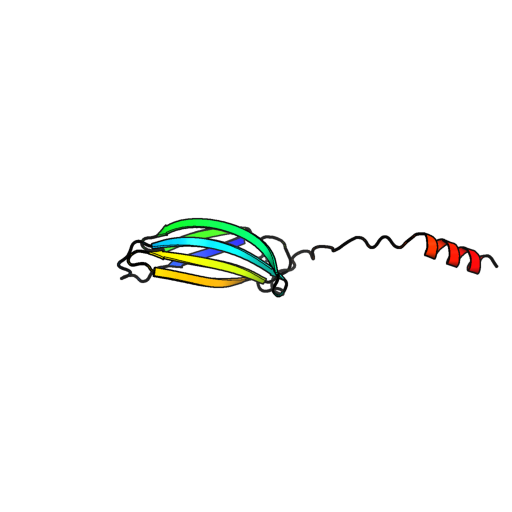4.617 -5.570 9.261 1.00 91.62 84 VAL A O 1
ATOM 693 N N . ASP A 1 85 ? -3.945 -7.202 10.658 1.00 87.19 85 ASP A N 1
ATOM 694 C CA . ASP A 1 85 ? -5.280 -7.769 10.874 1.00 87.19 85 ASP A CA 1
ATOM 695 C C . ASP A 1 85 ? -5.992 -7.064 12.046 1.00 87.19 85 ASP A C 1
ATOM 697 O O . ASP A 1 85 ? -5.355 -6.527 12.954 1.00 87.19 85 ASP A O 1
ATOM 701 N N . ARG A 1 86 ? -7.326 -7.109 12.070 1.00 80.50 86 ARG A N 1
ATOM 702 C CA . ARG A 1 86 ? -8.206 -6.389 13.006 1.00 80.50 86 ARG A CA 1
ATOM 703 C C . ARG A 1 86 ? -7.856 -6.602 14.481 1.00 80.50 86 ARG A C 1
ATOM 705 O O . ARG A 1 86 ? -8.139 -5.733 15.298 1.00 80.50 86 ARG A O 1
ATOM 712 N N . MET A 1 87 ? -7.283 -7.755 14.822 1.00 78.38 87 MET A N 1
ATOM 713 C CA . MET A 1 87 ? -6.970 -8.147 16.201 1.00 78.38 87 MET A CA 1
ATOM 714 C C . MET A 1 87 ? -5.504 -7.932 16.594 1.00 78.38 87 MET A C 1
ATOM 716 O O . MET A 1 87 ? -5.151 -8.189 17.741 1.00 78.38 87 MET A O 1
ATOM 720 N N . GLN A 1 88 ? -4.643 -7.515 15.663 1.00 81.62 88 GLN A N 1
ATOM 721 C CA . GLN A 1 88 ? -3.203 -7.410 15.919 1.00 81.62 88 GLN A CA 1
ATOM 722 C C . GLN A 1 88 ? -2.828 -6.104 16.621 1.00 81.62 88 GLN A C 1
ATOM 724 O O . GLN A 1 88 ? -1.915 -6.105 17.440 1.00 81.62 88 GLN A O 1
ATOM 729 N N . CYS A 1 89 ? -3.559 -5.019 16.348 1.00 84.94 89 CYS A N 1
ATOM 730 C CA . CYS A 1 89 ? -3.270 -3.696 16.891 1.00 84.94 89 CYS A CA 1
ATOM 731 C C . CYS A 1 89 ? -4.437 -3.141 17.719 1.00 84.94 89 CYS A C 1
ATOM 733 O O . CYS A 1 89 ? -5.588 -3.213 17.277 1.00 84.94 89 CYS A O 1
ATOM 735 N N . PRO A 1 90 ? -4.173 -2.533 18.892 1.00 81.62 90 PRO A N 1
ATOM 736 C CA . PRO A 1 90 ? -5.196 -1.945 19.751 1.00 81.62 90 PRO A CA 1
ATOM 737 C C . PRO A 1 90 ? -5.601 -0.546 19.257 1.00 81.62 90 PRO A C 1
ATOM 739 O O . PRO A 1 90 ? -5.532 0.435 19.998 1.00 81.62 90 PRO A O 1
ATOM 742 N N . PHE A 1 91 ? -6.003 -0.425 17.989 1.00 80.69 91 PHE A N 1
ATOM 743 C CA . PHE A 1 91 ? -6.426 0.863 17.447 1.00 80.69 91 PHE A CA 1
ATOM 744 C C . PHE A 1 91 ? -7.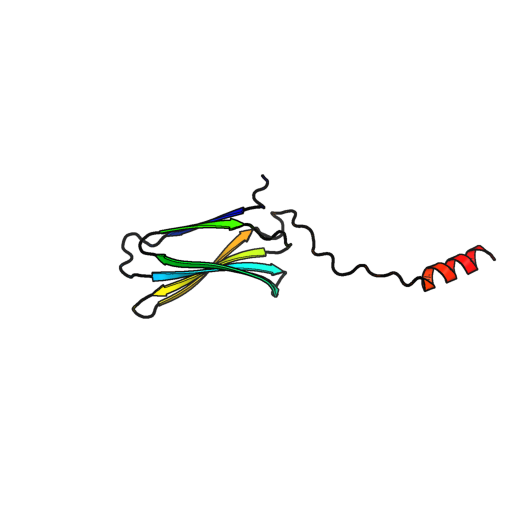683 1.370 18.169 1.00 80.69 91 PHE A C 1
ATOM 746 O O . PHE A 1 91 ? -8.605 0.585 18.426 1.00 80.69 91 PHE A O 1
ATOM 753 N N . PRO A 1 92 ? -7.747 2.672 18.504 1.00 73.06 92 PRO A N 1
ATOM 754 C CA . PRO A 1 92 ? -8.896 3.231 19.197 1.00 73.06 92 PRO A CA 1
ATOM 755 C C . PRO A 1 92 ? -10.137 3.043 18.329 1.00 73.06 92 PRO A C 1
ATOM 757 O O . PRO A 1 92 ? -10.155 3.437 17.164 1.00 73.06 92 PRO A O 1
ATOM 760 N N . GLN A 1 93 ? -11.184 2.429 18.880 1.00 64.50 93 GLN A N 1
ATOM 761 C CA . GLN A 1 93 ? -12.441 2.298 18.154 1.00 64.50 93 GLN A CA 1
ATOM 762 C C . GLN A 1 93 ? -12.958 3.700 17.827 1.00 64.50 93 GLN A C 1
ATOM 764 O O . GLN A 1 93 ? -13.050 4.540 18.724 1.00 64.50 93 GLN A O 1
ATOM 769 N N . SER A 1 94 ? -13.283 3.968 16.557 1.00 57.47 94 SER A N 1
ATOM 770 C CA . SER A 1 94 ? -13.947 5.215 16.183 1.00 57.47 94 SER A CA 1
ATOM 771 C C . SER A 1 94 ? -15.279 5.253 16.923 1.00 57.47 94 SER A C 1
ATOM 773 O O . SER A 1 94 ? -16.205 4.515 16.585 1.00 57.47 94 SER A O 1
ATOM 775 N N . SER A 1 95 ? -15.357 6.052 17.979 1.00 48.62 95 SER A N 1
ATOM 776 C CA . SER A 1 95 ?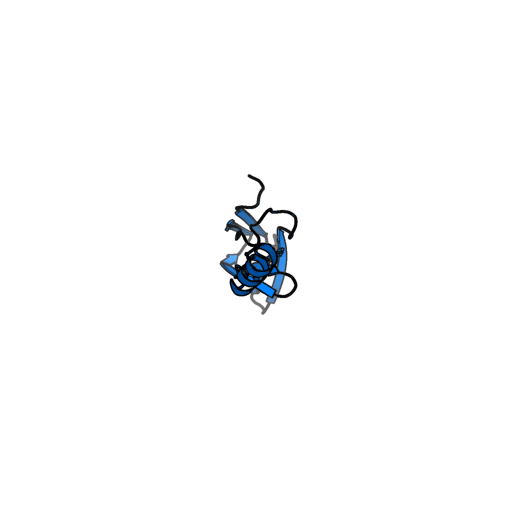 -16.554 6.218 18.785 1.00 48.62 95 SER A CA 1
ATOM 777 C C . SER A 1 95 ? -17.657 6.822 17.920 1.00 48.62 95 SER A C 1
ATOM 779 O O . SER A 1 95 ? -17.754 8.033 17.730 1.00 48.62 95 SER A O 1
ATOM 781 N N . THR A 1 96 ? -18.515 5.968 17.369 1.00 49.34 96 THR A N 1
ATOM 782 C CA . THR A 1 96 ? -19.809 6.383 16.836 1.00 49.34 96 THR A CA 1
ATOM 783 C C . THR A 1 96 ? -20.628 6.963 17.980 1.00 49.34 96 THR A C 1
ATOM 785 O O . THR A 1 96 ? -21.090 6.231 18.849 1.00 49.34 96 THR A O 1
ATOM 788 N N . SER A 1 97 ? -20.777 8.289 17.939 1.00 45.56 97 SER A N 1
ATOM 789 C CA . SER A 1 97 ? -21.786 9.117 18.605 1.00 45.56 97 SER A CA 1
ATOM 790 C C . SER A 1 97 ? -21.986 8.886 20.103 1.00 45.56 97 SER A C 1
ATOM 792 O O . SER A 1 97 ? -22.599 7.913 20.534 1.00 45.56 97 SER A O 1
ATOM 794 N N . THR A 1 98 ? -21.607 9.892 20.887 1.00 45.03 98 THR A N 1
ATOM 795 C CA . THR A 1 98 ? -22.234 10.224 22.165 1.00 45.03 98 THR A CA 1
ATOM 796 C C . THR A 1 98 ? -23.754 10.112 22.012 1.00 45.03 98 THR A C 1
ATOM 798 O O . THR A 1 98 ? -24.398 10.998 21.451 1.00 45.03 98 THR A O 1
ATOM 801 N N . SER A 1 99 ? -24.337 9.000 22.459 1.00 43.88 99 SER A N 1
ATOM 802 C CA . SER A 1 99 ? -25.781 8.896 22.617 1.00 43.88 99 SER A CA 1
ATOM 803 C C . SER A 1 99 ? -26.137 9.853 23.747 1.00 43.88 99 SER A C 1
ATOM 805 O O . SER A 1 99 ? -25.912 9.556 24.921 1.00 43.88 99 SER A O 1
ATOM 807 N N . MET A 1 100 ? -26.585 11.058 23.387 1.00 53.97 100 MET A N 1
ATOM 808 C CA . MET A 1 100 ? -27.250 11.956 24.320 1.00 53.97 100 MET A CA 1
ATOM 809 C C . MET A 1 100 ? -28.465 11.203 24.847 1.00 53.97 100 MET A C 1
ATOM 811 O O . MET A 1 100 ? -29.498 11.128 24.184 1.00 53.97 100 MET A O 1
ATOM 815 N N . VAL A 1 101 ? -28.331 10.625 26.038 1.00 57.69 101 VAL A N 1
ATOM 816 C CA . VAL A 1 101 ? -29.479 10.152 26.802 1.00 57.69 101 VAL A CA 1
ATOM 817 C C . VAL A 1 101 ? -30.386 11.372 26.990 1.00 57.69 101 VAL A C 1
ATOM 819 O O . VAL A 1 101 ? -29.946 12.360 27.587 1.00 57.69 101 VAL A O 1
ATOM 822 N N . PRO A 1 102 ? -31.617 11.379 26.453 1.00 54.69 102 PRO A N 1
ATOM 823 C CA . PRO A 1 102 ? -32.481 12.537 26.575 1.00 54.69 102 PRO A CA 1
ATOM 824 C C . PRO A 1 102 ? -32.821 12.737 28.055 1.00 54.69 102 PRO A C 1
ATOM 826 O O . PRO A 1 102 ? -33.334 11.834 28.718 1.00 54.69 102 PRO A O 1
ATOM 829 N N . ALA A 1 103 ? -32.560 13.945 28.566 1.00 58.75 103 ALA A N 1
ATOM 830 C CA . ALA A 1 103 ? -32.764 14.350 29.963 1.00 58.75 103 ALA A CA 1
ATOM 831 C C . ALA A 1 103 ? -34.198 14.122 30.495 1.00 58.75 103 ALA A C 1
ATOM 833 O O . ALA A 1 103 ? -34.438 14.171 31.700 1.00 58.75 103 ALA A O 1
ATOM 834 N N . VAL A 1 104 ? -35.148 13.821 29.606 1.00 58.19 104 VAL A N 1
ATOM 835 C CA . VAL A 1 104 ? -36.546 13.509 29.917 1.00 58.19 104 VAL A CA 1
ATOM 836 C C . VAL A 1 104 ? -36.678 12.240 30.771 1.00 58.19 104 VAL A C 1
ATOM 838 O O . VAL A 1 104 ? -37.514 12.201 31.668 1.00 58.19 104 VAL A O 1
ATOM 841 N N . ILE A 1 105 ? -35.823 11.227 30.572 1.00 58.09 105 ILE A N 1
ATOM 842 C CA . ILE A 1 105 ? -35.906 9.959 31.326 1.00 58.09 105 ILE A CA 1
ATOM 843 C C . ILE A 1 105 ? -35.451 10.145 32.788 1.00 58.09 105 ILE A C 1
ATOM 845 O O . ILE A 1 105 ? -35.989 9.506 33.692 1.00 58.09 105 ILE A O 1
ATOM 849 N N . CYS A 1 106 ? -34.533 11.083 33.051 1.00 57.16 106 CYS A N 1
ATOM 850 C CA . CYS A 1 106 ? -34.043 11.368 34.406 1.00 57.16 106 CYS A CA 1
ATOM 851 C C . CYS A 1 106 ? -35.105 12.052 35.289 1.00 57.16 106 CYS A C 1
ATOM 853 O O . CYS A 1 106 ? -35.205 11.764 36.481 1.00 57.16 106 CYS A O 1
ATOM 855 N N . LEU A 1 107 ? -35.936 12.926 34.710 1.00 58.31 107 LEU A N 1
ATOM 856 C CA . LEU A 1 107 ? -36.972 13.656 35.454 1.00 58.31 107 LEU A CA 1
ATOM 857 C C . LEU A 1 107 ? -38.139 12.758 35.892 1.00 58.31 107 LEU A C 1
ATOM 859 O O . LEU A 1 107 ? -38.676 12.943 36.984 1.00 58.31 107 LEU A O 1
ATOM 863 N N . VAL A 1 108 ? -38.501 11.750 35.089 1.00 60.53 108 VAL A N 1
ATOM 864 C CA . VAL A 1 108 ? -39.590 10.819 35.436 1.00 60.53 108 VAL A CA 1
ATOM 865 C C . VAL A 1 108 ? -39.207 9.956 36.645 1.00 60.53 108 VAL A C 1
ATOM 867 O O . VAL A 1 108 ? -40.019 9.783 37.552 1.00 60.53 108 VAL A O 1
ATOM 870 N N . LEU A 1 109 ? -37.954 9.500 36.732 1.00 58.00 109 LEU A N 1
ATOM 871 C CA . LEU A 1 109 ? -37.466 8.703 37.867 1.00 58.00 109 LEU A CA 1
ATOM 872 C C . LEU A 1 109 ? -37.415 9.499 39.182 1.00 58.00 109 LEU A C 1
ATOM 874 O O . LEU A 1 109 ? -37.803 8.977 40.224 1.00 58.00 109 LEU A O 1
ATOM 878 N N . LEU A 1 110 ? -37.025 10.777 39.137 1.00 57.56 110 LEU A N 1
ATOM 879 C CA . LEU A 1 110 ? -37.051 11.665 40.308 1.00 57.56 110 LEU A CA 1
ATOM 880 C C . LEU A 1 110 ? -38.476 11.904 40.831 1.00 57.56 110 LEU A C 1
ATOM 882 O O . LEU A 1 110 ? -38.684 11.955 42.039 1.00 57.56 110 LEU A O 1
ATOM 886 N N . SER A 1 111 ? -39.469 11.990 39.941 1.00 59.91 111 SER A N 1
ATOM 887 C CA . SER A 1 111 ? -40.869 12.182 40.345 1.00 59.91 111 SER A CA 1
ATOM 888 C C . SER A 1 111 ? -41.500 10.956 41.023 1.00 59.91 111 SER A C 1
ATOM 890 O O . SER A 1 111 ? -42.403 11.115 41.842 1.00 59.91 111 SER A O 1
ATOM 892 N N . PHE A 1 112 ? -41.007 9.747 40.733 1.00 57.12 112 PHE A N 1
ATOM 893 C CA . PHE A 1 112 ? -41.466 8.507 41.371 1.00 57.12 112 PHE A CA 1
ATOM 894 C C . PHE A 1 112 ? -40.773 8.212 42.707 1.00 57.12 112 PHE A C 1
ATOM 896 O O . PHE A 1 112 ? -41.341 7.496 43.521 1.00 57.12 112 PHE A O 1
ATOM 903 N N . LEU A 1 113 ? -39.578 8.761 42.947 1.00 58.72 113 LEU A N 1
ATOM 904 C CA . LEU A 1 113 ? -38.834 8.592 44.205 1.00 58.72 113 LEU A CA 1
ATOM 905 C C . LEU A 1 113 ? -39.208 9.623 45.288 1.00 58.72 113 LEU A C 1
ATOM 907 O O . LEU A 1 113 ? -38.841 9.438 46.444 1.00 58.72 113 LEU A O 1
ATOM 911 N N . LEU A 1 114 ? -39.912 10.703 44.925 1.00 54.78 114 LEU A N 1
ATOM 912 C CA . LEU A 1 114 ? -40.414 11.732 45.852 1.00 54.78 114 LEU A CA 1
ATOM 913 C C . LEU A 1 114 ? -41.903 11.568 46.235 1.00 54.78 114 LEU A C 1
ATOM 915 O O . LEU A 1 114 ? -42.460 12.450 46.891 1.00 54.78 114 LEU A O 1
ATOM 919 N N . ARG A 1 115 ? -42.548 10.467 45.836 1.00 51.09 115 ARG A N 1
ATOM 920 C CA . ARG A 1 115 ? -43.880 10.056 46.308 1.00 51.09 115 ARG A CA 1
ATOM 921 C C . ARG A 1 115 ? -43.755 8.876 47.258 1.00 51.09 115 ARG A C 1
ATOM 923 O O . ARG A 1 115 ? -44.572 8.835 48.201 1.00 51.09 115 ARG A O 1
#